Protein AF-E2BIT4-F1 (afdb_monomer_lite)

pLDDT: mean 83.38, std 7.82, range [58.53, 92.56]

InterPro domains:
  IPR052709 Transposase-Methyltransferase Hybrid [PTHR46060] (1-66)

Secondary structure (DSSP, 8-state):
-HHHHHHHHHHTT----PPPPP--S-HHHHHHHHHHHHHH-TT--HHHHHHHHT--HHHHHHHHHHH-

Structure (mmCIF, N/CA/C/O backbone):
data_AF-E2BIT4-F1
#
_entry.id   AF-E2BIT4-F1
#
loop_
_atom_site.group_PDB
_atom_site.id
_atom_site.type_symbol
_atom_site.label_atom_id
_atom_site.label_alt_id
_atom_site.label_comp_id
_atom_site.label_asym_id
_atom_site.label_entity_id
_atom_site.label_seq_id
_atom_site.pdbx_PDB_ins_code
_atom_site.Cartn_x
_atom_site.Cartn_y
_atom_site.Cartn_z
_atom_site.occupancy
_atom_site.B_iso_or_equiv
_atom_site.auth_seq_id
_atom_site.auth_comp_id
_atom_site.auth_asym_id
_atom_site.auth_atom_id
_atom_site.pdbx_PDB_model_num
ATOM 1 N N . ARG A 1 1 ? 30.343 -9.028 -8.326 1.00 72.62 1 ARG A N 1
ATOM 2 C CA . ARG A 1 1 ? 28.906 -9.387 -8.452 1.00 72.62 1 ARG A CA 1
ATOM 3 C C . ARG A 1 1 ? 28.099 -8.409 -9.314 1.00 72.62 1 ARG A C 1
ATOM 5 O O . ARG A 1 1 ? 27.505 -8.871 -10.272 1.00 72.62 1 ARG A O 1
ATOM 12 N N . GLN A 1 2 ? 28.089 -7.090 -9.064 1.00 81.00 2 GLN A N 1
ATOM 13 C CA . GLN A 1 2 ? 27.292 -6.153 -9.889 1.00 81.00 2 GLN A CA 1
ATOM 14 C C . GLN A 1 2 ? 27.681 -6.145 -11.379 1.00 81.00 2 GLN A C 1
ATOM 16 O O . GLN A 1 2 ? 26.800 -6.282 -12.219 1.00 81.00 2 GLN A O 1
ATOM 21 N N . CYS A 1 3 ? 28.978 -6.081 -11.714 1.00 84.06 3 CYS A N 1
ATOM 22 C CA . CYS A 1 3 ? 29.421 -6.118 -13.116 1.00 84.06 3 CYS A CA 1
ATOM 23 C C . CYS A 1 3 ? 29.011 -7.419 -13.824 1.00 84.06 3 CYS A C 1
ATOM 25 O O . CYS A 1 3 ? 28.558 -7.378 -14.957 1.00 84.06 3 CYS A O 1
ATOM 27 N N . GLN A 1 4 ? 29.097 -8.565 -13.139 1.00 89.88 4 GLN A N 1
ATOM 28 C CA . GLN A 1 4 ? 28.678 -9.864 -13.683 1.00 89.88 4 GLN A CA 1
ATOM 29 C C . GLN A 1 4 ? 27.170 -9.899 -13.977 1.00 89.88 4 GLN A C 1
ATOM 31 O O . GLN A 1 4 ? 26.771 -10.377 -15.033 1.00 89.88 4 GLN A O 1
ATOM 36 N N . ASN A 1 5 ? 26.341 -9.338 -13.089 1.00 86.00 5 ASN A N 1
ATOM 37 C CA . ASN A 1 5 ? 24.894 -9.251 -13.299 1.00 86.00 5 ASN A CA 1
ATOM 38 C C . ASN A 1 5 ? 24.543 -8.350 -14.494 1.00 86.00 5 ASN A C 1
ATOM 40 O O . ASN A 1 5 ? 23.667 -8.693 -15.282 1.00 86.00 5 ASN A O 1
ATOM 44 N N . TRP A 1 6 ? 25.242 -7.221 -14.655 1.00 90.12 6 TRP A N 1
ATOM 45 C CA . TRP A 1 6 ? 25.062 -6.338 -15.811 1.00 90.12 6 TRP A CA 1
ATOM 46 C C . TRP A 1 6 ? 25.506 -6.998 -17.117 1.00 90.12 6 TRP A C 1
ATOM 48 O O . TRP A 1 6 ? 24.761 -6.966 -18.093 1.00 90.12 6 TRP A O 1
ATOM 58 N N . PHE A 1 7 ? 26.659 -7.673 -17.122 1.00 89.81 7 PHE A N 1
ATOM 59 C CA . PHE A 1 7 ? 27.110 -8.446 -18.280 1.00 89.81 7 PHE A CA 1
ATOM 60 C C . PHE A 1 7 ? 26.108 -9.542 -18.662 1.00 89.81 7 PHE A C 1
ATOM 62 O O . PHE A 1 7 ? 25.820 -9.707 -19.844 1.00 89.81 7 PHE A O 1
ATOM 69 N N . ALA A 1 8 ? 25.529 -10.253 -17.690 1.00 90.88 8 ALA A N 1
ATOM 70 C CA . ALA A 1 8 ? 24.504 -11.261 -17.954 1.00 90.88 8 ALA A CA 1
ATOM 71 C C . ALA A 1 8 ? 23.231 -10.659 -18.582 1.00 90.88 8 ALA A C 1
ATOM 73 O O . ALA A 1 8 ? 22.742 -11.201 -19.571 1.00 90.88 8 ALA A O 1
ATOM 74 N N . ARG A 1 9 ? 22.740 -9.516 -18.073 1.00 88.25 9 ARG A N 1
ATOM 75 C CA . ARG A 1 9 ? 21.564 -8.815 -18.637 1.00 88.25 9 ARG A CA 1
ATOM 76 C C . ARG A 1 9 ? 21.802 -8.335 -20.067 1.00 88.25 9 ARG A C 1
ATOM 78 O O . ARG A 1 9 ? 20.968 -8.554 -20.941 1.00 88.25 9 ARG A O 1
ATOM 85 N N . PHE A 1 10 ? 22.972 -7.760 -20.342 1.00 89.69 10 PHE A N 1
ATOM 86 C CA . PHE A 1 10 ? 23.308 -7.344 -21.705 1.00 89.69 10 PHE A CA 1
ATOM 87 C C . PHE A 1 10 ? 23.450 -8.533 -22.657 1.00 89.69 10 PHE A C 1
ATOM 89 O O . PHE A 1 10 ? 23.015 -8.457 -23.803 1.00 89.69 10 PHE A O 1
ATOM 96 N N . ARG A 1 11 ? 23.989 -9.666 -22.186 1.00 92.56 11 ARG A N 1
ATOM 97 C CA . ARG A 1 11 ? 24.061 -10.901 -22.984 1.00 92.56 11 ARG A CA 1
ATOM 98 C C . ARG A 1 11 ? 22.686 -11.504 -23.276 1.00 92.56 11 ARG A C 1
ATOM 100 O O . ARG A 1 11 ? 22.547 -12.141 -24.313 1.00 92.56 11 ARG A O 1
ATOM 107 N N . SER A 1 12 ? 21.687 -11.288 -22.419 1.00 92.06 12 SER A N 1
ATOM 108 C CA . SER A 1 12 ? 20.298 -11.695 -22.673 1.00 92.06 12 SER A CA 1
ATOM 109 C C . SER A 1 12 ? 19.503 -10.691 -23.519 1.00 92.06 12 SER A C 1
ATOM 111 O O . SER A 1 12 ? 18.306 -10.886 -23.705 1.00 92.06 12 SER A O 1
ATOM 113 N N . GLY A 1 13 ? 20.131 -9.611 -24.007 1.00 90.44 13 GLY A N 1
ATOM 114 C CA . GLY A 1 13 ? 19.469 -8.564 -24.794 1.00 90.44 13 GLY A CA 1
ATOM 115 C C . GLY A 1 13 ? 18.615 -7.586 -23.976 1.00 90.44 13 GLY A C 1
ATOM 116 O O . GLY A 1 13 ? 17.902 -6.772 -24.559 1.00 90.44 13 GLY A O 1
ATOM 117 N N . ASP A 1 14 ? 18.684 -7.632 -22.639 1.00 87.56 14 ASP A N 1
ATOM 118 C CA . ASP A 1 14 ? 18.025 -6.654 -21.767 1.00 87.56 14 ASP A CA 1
ATOM 119 C C . ASP A 1 14 ? 18.944 -5.441 -21.572 1.00 87.56 14 ASP A C 1
ATOM 121 O O . ASP A 1 14 ? 19.830 -5.427 -20.716 1.00 87.56 14 ASP A O 1
ATOM 125 N N . PHE A 1 15 ? 18.715 -4.409 -22.384 1.00 87.56 15 PHE A N 1
ATOM 126 C CA . PHE A 1 15 ? 19.386 -3.110 -22.273 1.00 87.56 15 PHE A CA 1
ATOM 127 C C . PHE A 1 15 ? 18.617 -2.117 -21.394 1.00 87.56 15 PHE A C 1
ATOM 129 O O . PHE A 1 15 ? 18.956 -0.931 -21.350 1.00 87.56 15 PHE A O 1
ATOM 136 N N . SER A 1 16 ? 17.559 -2.557 -20.704 1.00 85.69 16 SER A N 1
ATOM 137 C CA . SER A 1 16 ? 16.774 -1.656 -19.875 1.00 85.69 16 SER A CA 1
ATOM 138 C C . SER A 1 16 ? 17.579 -1.203 -18.654 1.00 85.69 16 SER A C 1
ATOM 140 O O . SER A 1 16 ? 18.069 -1.988 -17.843 1.00 85.69 16 SER A O 1
ATOM 142 N N . LEU A 1 17 ? 17.666 0.116 -18.483 1.00 82.94 17 LEU A N 1
ATOM 143 C CA . LEU A 1 17 ? 18.220 0.735 -17.274 1.00 82.94 17 LEU A CA 1
ATOM 144 C C . LEU A 1 17 ? 17.231 0.694 -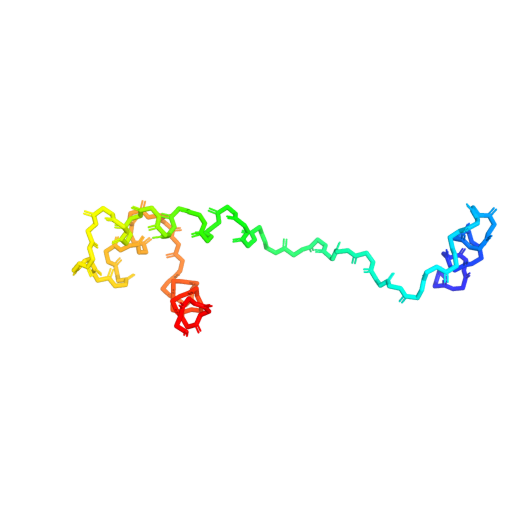1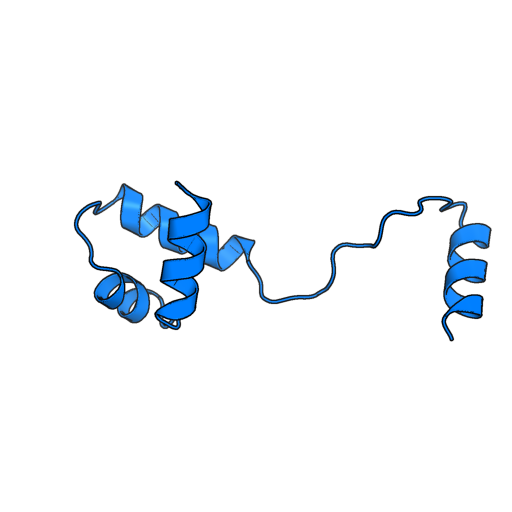6.099 1.00 82.94 17 LEU A C 1
ATOM 146 O O . LEU A 1 17 ? 17.542 1.149 -14.998 1.00 82.94 17 LEU A O 1
ATOM 150 N N . LYS A 1 18 ? 16.022 0.160 -16.322 1.00 81.94 18 LYS A N 1
ATOM 151 C CA . LYS A 1 18 ? 15.006 0.032 -15.283 1.00 81.94 18 LYS A CA 1
ATOM 152 C C . LYS A 1 18 ? 15.437 -1.048 -14.294 1.00 81.94 18 LYS A C 1
ATOM 154 O O . LYS A 1 18 ? 15.776 -2.179 -14.656 1.00 81.94 18 LYS A O 1
ATOM 159 N N . ASN A 1 19 ? 15.406 -0.685 -13.016 1.00 77.56 19 ASN A N 1
ATOM 160 C CA . ASN A 1 19 ? 15.515 -1.666 -11.953 1.00 77.56 19 ASN A CA 1
ATOM 161 C C . ASN A 1 19 ? 14.263 -2.538 -11.969 1.00 77.56 19 ASN A C 1
ATOM 163 O O . ASN A 1 19 ? 13.148 -2.021 -12.053 1.00 77.56 19 ASN A O 1
ATOM 167 N N . ALA A 1 20 ? 14.459 -3.851 -11.857 1.00 75.69 20 ALA A N 1
ATOM 168 C CA . ALA A 1 20 ? 13.358 -4.753 -11.568 1.00 75.69 20 ALA A CA 1
ATOM 169 C C . ALA A 1 20 ? 12.666 -4.308 -10.274 1.00 75.69 20 ALA A C 1
ATOM 171 O O . ALA A 1 20 ? 13.311 -3.759 -9.368 1.00 75.69 20 ALA A O 1
ATOM 172 N N . GLN A 1 21 ? 11.357 -4.549 -10.198 1.00 76.00 21 GLN A N 1
ATOM 173 C CA . GLN A 1 21 ? 10.605 -4.306 -8.978 1.00 76.00 21 GLN A CA 1
ATOM 174 C C . GLN A 1 21 ? 11.306 -5.035 -7.832 1.00 76.00 21 GLN A C 1
ATOM 176 O O . GLN A 1 21 ? 11.529 -6.2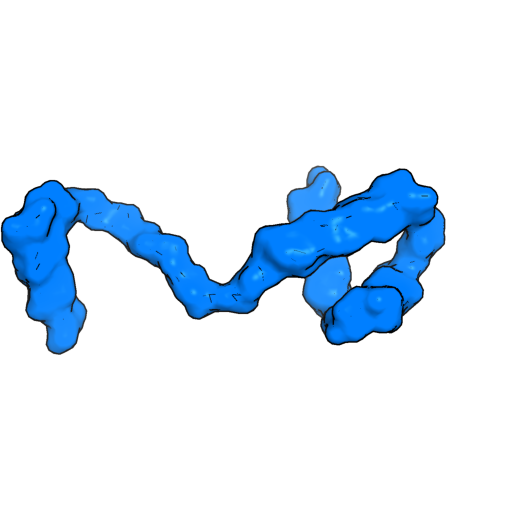44 -7.880 1.00 76.00 21 GLN A O 1
ATOM 181 N N . ARG A 1 22 ? 11.739 -4.273 -6.828 1.00 76.94 22 ARG A N 1
ATOM 182 C CA . ARG A 1 22 ? 12.450 -4.845 -5.689 1.00 76.94 22 ARG A CA 1
ATOM 183 C C . ARG A 1 22 ? 11.476 -5.709 -4.899 1.00 76.94 22 ARG A C 1
ATOM 185 O O . ARG A 1 22 ? 10.337 -5.303 -4.676 1.00 76.94 22 ARG A O 1
ATOM 192 N N . SER A 1 23 ? 11.941 -6.862 -4.431 1.00 67.06 23 SER A N 1
ATOM 193 C CA . SER A 1 23 ? 11.239 -7.650 -3.421 1.00 67.06 23 SER A CA 1
ATOM 194 C C . SER A 1 23 ? 11.223 -6.854 -2.110 1.00 67.06 23 SER A C 1
ATOM 196 O O . SER A 1 23 ? 12.184 -6.876 -1.342 1.00 67.06 23 SER A O 1
ATOM 198 N N . GLY A 1 24 ? 10.170 -6.064 -1.918 1.00 70.69 24 GLY A N 1
ATOM 199 C CA . GLY A 1 24 ? 9.845 -5.367 -0.677 1.00 70.69 24 GLY A CA 1
ATOM 200 C C . GLY A 1 24 ? 8.594 -5.966 -0.036 1.00 70.69 24 GLY A C 1
ATOM 201 O O . GLY A 1 24 ? 8.088 -6.991 -0.490 1.00 70.69 24 GLY A O 1
ATOM 202 N N . ARG A 1 25 ? 8.080 -5.318 1.015 1.00 66.94 25 ARG A N 1
ATOM 203 C CA . ARG A 1 25 ? 6.792 -5.685 1.624 1.00 66.94 25 ARG A CA 1
ATOM 204 C C . ARG A 1 25 ? 5.705 -5.789 0.533 1.00 66.94 25 ARG A C 1
ATOM 206 O O . ARG A 1 25 ? 5.700 -4.916 -0.334 1.00 66.94 25 ARG A O 1
ATOM 213 N N . PRO A 1 26 ? 4.798 -6.786 0.558 1.00 63.72 26 PRO A N 1
ATOM 214 C CA . PRO A 1 26 ? 3.692 -6.875 -0.394 1.00 63.72 26 PRO A CA 1
ATOM 215 C C . PRO A 1 26 ? 2.748 -5.680 -0.213 1.00 63.72 26 PRO A C 1
ATOM 217 O O . PRO A 1 26 ? 1.847 -5.692 0.617 1.00 63.72 26 PRO A O 1
ATOM 220 N N . VAL A 1 27 ? 3.001 -4.608 -0.958 1.00 65.88 27 VAL A N 1
ATOM 221 C CA . VAL A 1 27 ? 2.224 -3.368 -0.875 1.00 65.88 27 VAL A CA 1
ATOM 222 C C . VAL A 1 27 ? 0.817 -3.580 -1.440 1.00 65.88 27 VAL A C 1
ATOM 224 O O . VAL A 1 27 ? -0.154 -3.091 -0.881 1.00 65.88 27 VAL A O 1
ATOM 227 N N . GLU A 1 28 ? 0.699 -4.377 -2.499 1.00 68.69 28 GLU A N 1
ATOM 228 C CA . GLU A 1 28 ? -0.545 -4.556 -3.254 1.00 68.69 28 GLU A CA 1
ATOM 229 C C . GLU A 1 28 ? -1.639 -5.290 -2.453 1.00 68.69 28 GLU A C 1
ATOM 231 O O . GLU A 1 28 ? -2.811 -4.912 -2.474 1.00 68.69 28 GLU A O 1
ATOM 236 N N . VAL A 1 29 ? -1.252 -6.310 -1.680 1.00 66.88 29 VAL A N 1
ATOM 237 C CA . VAL A 1 29 ? -2.188 -7.097 -0.858 1.00 66.88 29 VAL A CA 1
ATOM 238 C C . VAL A 1 29 ? -2.654 -6.303 0.367 1.00 66.88 29 VAL A C 1
ATOM 240 O O . VAL A 1 29 ? -3.822 -6.382 0.743 1.00 66.88 29 VAL A O 1
ATOM 243 N N . ASP A 1 30 ? -1.772 -5.500 0.968 1.00 81.12 30 ASP A N 1
ATOM 244 C CA . ASP A 1 30 ? -2.136 -4.632 2.093 1.00 81.12 30 ASP A CA 1
ATOM 245 C C . ASP A 1 30 ? -3.051 -3.479 1.616 1.00 81.12 30 ASP A C 1
ATOM 247 O O . ASP A 1 30 ? -4.075 -3.209 2.242 1.00 81.12 30 ASP A O 1
ATOM 251 N N . GLU A 1 31 ? -2.743 -2.843 0.475 1.00 83.19 31 GLU A N 1
ATOM 252 C CA . GLU A 1 31 ? -3.536 -1.748 -0.121 1.00 83.19 31 GLU A CA 1
ATOM 253 C C . GLU A 1 31 ? -4.969 -2.171 -0.469 1.00 83.19 31 GLU A C 1
ATOM 255 O O . GLU A 1 31 ? -5.928 -1.486 -0.106 1.00 83.19 31 GLU A O 1
ATOM 260 N N . THR A 1 32 ? -5.130 -3.317 -1.129 1.00 86.56 32 THR A N 1
ATOM 261 C CA . THR A 1 32 ? -6.449 -3.824 -1.546 1.00 86.56 32 THR A CA 1
ATOM 262 C C . THR A 1 32 ? -7.356 -4.144 -0.359 1.00 86.56 32 THR A C 1
ATOM 264 O O . THR A 1 32 ? -8.534 -3.783 -0.370 1.00 86.56 32 THR A O 1
ATOM 267 N N . ARG A 1 33 ? -6.816 -4.761 0.699 1.00 87.44 33 ARG A N 1
ATOM 268 C CA . ARG A 1 33 ? -7.581 -5.106 1.910 1.00 87.44 33 ARG A CA 1
ATOM 269 C C . ARG A 1 33 ? -7.973 -3.872 2.718 1.00 87.44 33 ARG A C 1
ATOM 271 O O . ARG A 1 33 ? -9.105 -3.796 3.189 1.00 87.44 33 ARG A O 1
ATOM 278 N N . ILE A 1 34 ? -7.069 -2.898 2.847 1.00 87.81 34 ILE A N 1
ATOM 279 C CA . ILE A 1 34 ? -7.360 -1.620 3.516 1.00 87.81 34 ILE A CA 1
ATOM 280 C C . ILE A 1 34 ? -8.469 -0.880 2.765 1.00 87.81 34 ILE A C 1
ATOM 282 O O . ILE A 1 34 ? -9.430 -0.427 3.383 1.00 87.81 34 ILE A O 1
ATOM 286 N N . LYS A 1 35 ? -8.375 -0.815 1.432 1.00 87.38 35 LYS A N 1
ATOM 287 C CA . LYS A 1 35 ? -9.376 -0.156 0.590 1.00 87.38 35 LYS A CA 1
ATOM 288 C C . LYS A 1 35 ? -10.754 -0.815 0.694 1.00 87.38 35 LYS A C 1
ATOM 290 O O . LYS A 1 35 ? -11.738 -0.109 0.858 1.00 87.38 35 LYS A O 1
ATOM 295 N N . ALA A 1 36 ? -10.823 -2.147 0.698 1.00 90.62 36 ALA A N 1
ATOM 296 C CA . ALA A 1 36 ? -12.087 -2.868 0.855 1.00 90.62 36 ALA A CA 1
ATOM 297 C C . ALA A 1 36 ? -12.799 -2.552 2.185 1.00 90.62 36 ALA A C 1
ATOM 299 O O . ALA A 1 36 ? -14.022 -2.430 2.215 1.00 90.62 36 ALA A O 1
ATOM 300 N N . ILE A 1 37 ? -12.046 -2.390 3.283 1.00 89.25 37 ILE A N 1
ATOM 301 C CA . ILE A 1 37 ? -12.631 -2.016 4.579 1.00 89.25 37 ILE A CA 1
ATOM 302 C C . ILE A 1 37 ? -13.146 -0.574 4.547 1.00 89.25 37 ILE A C 1
ATOM 304 O O . ILE A 1 37 ? -14.245 -0.330 5.030 1.00 89.25 37 ILE A O 1
ATOM 308 N N . ILE A 1 38 ? -12.394 0.358 3.954 1.00 86.81 38 ILE A N 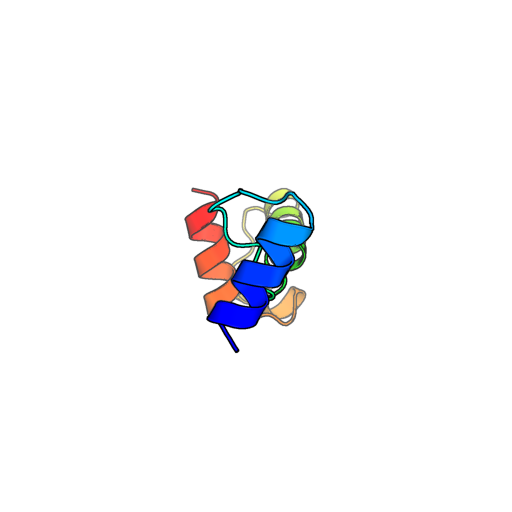1
ATOM 309 C CA . ILE A 1 38 ? -12.802 1.769 3.835 1.00 86.81 38 ILE A CA 1
ATOM 310 C C . ILE A 1 38 ? -14.041 1.920 2.939 1.00 86.81 38 ILE A C 1
ATOM 312 O O . ILE A 1 38 ? -14.931 2.703 3.264 1.00 86.81 38 ILE A O 1
ATOM 316 N N . ASP A 1 39 ? -14.114 1.170 1.837 1.00 88.94 39 ASP A N 1
ATOM 317 C CA . ASP A 1 39 ? -15.266 1.189 0.927 1.00 88.94 39 ASP A CA 1
ATOM 318 C C . ASP A 1 39 ? -16.525 0.614 1.598 1.00 88.94 39 ASP A C 1
ATOM 320 O O . ASP A 1 39 ? -17.630 1.095 1.350 1.00 88.94 39 ASP A O 1
ATOM 324 N N . SER A 1 40 ? -16.370 -0.388 2.471 1.00 90.31 40 SER A N 1
ATOM 325 C CA . SER A 1 40 ? -17.482 -0.960 3.240 1.00 90.31 40 SER A CA 1
ATOM 326 C C . SER A 1 40 ? -17.903 -0.091 4.425 1.00 90.31 40 SER A C 1
ATOM 328 O O . SER A 1 40 ? -19.087 -0.046 4.754 1.00 90.31 40 SER A O 1
ATOM 330 N N . ASP A 1 41 ? -16.949 0.534 5.110 1.00 87.31 41 ASP A N 1
ATOM 331 C CA . ASP A 1 41 ? -17.180 1.376 6.278 1.00 87.31 41 ASP A CA 1
ATOM 332 C C . ASP A 1 41 ? -16.188 2.541 6.289 1.00 87.31 41 ASP A C 1
ATOM 334 O O . ASP A 1 41 ? -15.077 2.473 6.823 1.00 87.31 41 ASP A O 1
ATOM 338 N N . ARG A 1 42 ? -16.640 3.657 5.719 1.00 83.88 42 ARG A N 1
ATOM 339 C CA . ARG A 1 42 ? -15.851 4.883 5.599 1.00 83.88 42 ARG A CA 1
ATOM 340 C C . ARG A 1 42 ? -15.565 5.555 6.946 1.00 83.88 42 ARG A C 1
ATOM 342 O O . ARG A 1 42 ? -14.706 6.434 7.007 1.00 83.88 42 ARG A O 1
ATOM 349 N N . HIS A 1 43 ? -16.277 5.174 8.007 1.00 86.00 43 HIS A N 1
ATOM 350 C CA . HIS A 1 43 ? -16.125 5.747 9.344 1.00 86.00 43 HIS A CA 1
ATOM 351 C C . HIS A 1 43 ? -15.226 4.907 10.263 1.00 86.00 43 HIS A C 1
ATOM 353 O O . HIS A 1 43 ? -14.929 5.350 11.374 1.00 86.00 43 HIS A O 1
ATOM 359 N N . SER A 1 44 ? -14.752 3.740 9.807 1.00 86.69 44 SER A N 1
ATOM 360 C CA . SER A 1 44 ? -13.790 2.913 10.545 1.00 86.69 44 SER A CA 1
ATOM 361 C C . SER A 1 44 ? -12.517 3.702 10.877 1.00 86.69 44 SER A C 1
ATOM 363 O O . SER A 1 44 ? -11.921 4.365 10.021 1.00 86.69 44 SER A O 1
ATOM 365 N N . THR A 1 45 ? -12.055 3.603 12.126 1.00 88.06 45 THR A N 1
ATOM 366 C CA . THR A 1 45 ? -10.822 4.275 12.544 1.00 88.06 45 THR A CA 1
ATOM 367 C C . THR A 1 45 ? -9.585 3.528 12.043 1.00 88.06 45 THR A C 1
ATOM 369 O O . THR A 1 45 ? -9.605 2.321 11.799 1.00 88.06 45 THR A O 1
ATOM 372 N N . THR A 1 46 ? -8.448 4.221 11.943 1.00 87.56 46 THR A N 1
ATOM 373 C CA . THR A 1 46 ? -7.168 3.586 11.574 1.00 87.56 46 THR A CA 1
ATOM 374 C C . THR A 1 46 ? -6.759 2.467 12.527 1.00 87.56 46 THR A C 1
ATOM 376 O O . THR A 1 46 ? -6.076 1.531 12.111 1.00 87.56 46 THR A O 1
ATOM 379 N N . ARG A 1 47 ? -7.183 2.548 13.793 1.00 89.00 47 ARG A N 1
ATOM 380 C CA . ARG A 1 47 ? -6.922 1.531 14.810 1.00 89.00 47 ARG A CA 1
ATOM 381 C C . ARG A 1 47 ? -7.792 0.292 14.603 1.00 89.00 47 ARG A C 1
ATOM 383 O O . ARG A 1 47 ? -7.249 -0.807 14.617 1.00 89.00 47 ARG A O 1
ATOM 390 N N . ASP A 1 48 ? -9.077 0.472 14.296 1.00 89.31 48 ASP A N 1
ATOM 391 C CA . ASP A 1 48 ? -9.990 -0.642 13.997 1.00 89.31 48 ASP A CA 1
ATOM 392 C C . ASP A 1 48 ? -9.551 -1.406 12.745 1.00 89.31 48 ASP A C 1
ATOM 394 O O . ASP A 1 48 ? -9.575 -2.634 12.707 1.00 89.31 48 ASP A O 1
ATOM 398 N N . ILE A 1 49 ? -9.111 -0.690 11.706 1.00 89.12 49 ILE A N 1
ATOM 399 C CA . ILE A 1 49 ? -8.611 -1.306 10.469 1.00 89.12 49 ILE A CA 1
ATOM 400 C C . ILE A 1 49 ? -7.309 -2.074 10.742 1.00 89.12 49 ILE A C 1
ATOM 402 O O . ILE A 1 49 ? -7.127 -3.182 10.235 1.00 89.12 49 ILE A O 1
ATOM 406 N N . ALA A 1 50 ? -6.410 -1.504 11.551 1.00 89.56 50 ALA A N 1
ATOM 407 C CA . ALA A 1 50 ? -5.166 -2.156 11.953 1.00 89.56 50 ALA A CA 1
ATOM 408 C C . ALA A 1 50 ? -5.431 -3.465 12.711 1.00 89.56 50 ALA A C 1
ATOM 410 O O . ALA A 1 50 ? -4.793 -4.474 12.416 1.00 89.56 50 ALA A O 1
ATOM 411 N N . GLU A 1 51 ? -6.403 -3.465 13.624 1.00 89.94 51 GLU A N 1
ATOM 412 C CA . GLU A 1 51 ? -6.811 -4.651 14.378 1.00 89.94 51 GLU A CA 1
ATOM 413 C C . GLU A 1 51 ? -7.462 -5.706 13.471 1.00 89.94 51 GLU A C 1
ATOM 415 O O . GLU A 1 51 ? -7.023 -6.855 13.451 1.00 89.94 51 GLU A O 1
ATOM 420 N N . LYS A 1 52 ? -8.416 -5.306 12.616 1.00 88.81 52 LYS A N 1
ATOM 421 C CA . LYS A 1 52 ? -9.074 -6.201 11.641 1.00 88.81 52 LYS A CA 1
ATOM 422 C C . LYS A 1 52 ? -8.082 -6.884 10.695 1.00 88.81 52 LYS A C 1
A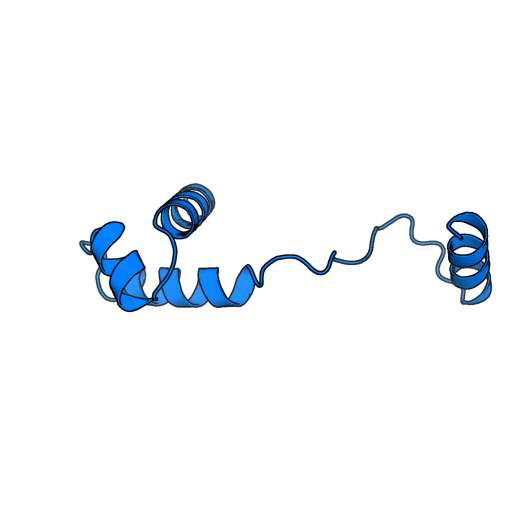TOM 424 O O . LYS A 1 52 ? -8.285 -8.035 10.312 1.00 88.81 52 LYS A O 1
ATOM 429 N N . LEU A 1 53 ? -7.025 -6.179 10.291 1.00 86.88 53 LEU A N 1
ATOM 430 C CA . LEU A 1 53 ? -6.031 -6.688 9.343 1.00 86.88 53 LEU A CA 1
ATOM 431 C C . LEU A 1 53 ? -4.775 -7.265 10.011 1.00 86.88 53 LEU A C 1
ATOM 433 O O . LEU A 1 53 ? -3.914 -7.784 9.300 1.00 86.88 53 LEU A O 1
ATOM 437 N N . ASN A 1 54 ? -4.661 -7.198 11.343 1.00 86.69 54 ASN A N 1
ATOM 438 C CA . ASN A 1 54 ? -3.429 -7.494 12.086 1.00 86.69 54 ASN A CA 1
ATOM 439 C C . ASN A 1 54 ? -2.199 -6.766 11.507 1.00 86.69 54 ASN A C 1
ATOM 441 O O . ASN A 1 54 ? -1.106 -7.325 11.395 1.00 86.69 54 ASN A O 1
ATOM 445 N N . LEU A 1 55 ? -2.384 -5.508 11.099 1.00 85.50 55 LEU A N 1
ATOM 446 C CA . LEU A 1 55 ? -1.331 -4.669 10.531 1.00 85.50 55 LEU A CA 1
ATOM 447 C C . LEU A 1 55 ? -0.885 -3.605 11.528 1.00 85.50 55 LEU A C 1
ATOM 449 O O . LEU A 1 55 ? -1.622 -3.191 12.416 1.00 85.50 55 LEU A O 1
ATOM 453 N N . SER A 1 56 ? 0.335 -3.099 11.344 1.00 86.31 56 SER A N 1
ATOM 454 C CA . SER A 1 56 ? 0.785 -1.942 12.109 1.00 86.31 56 SER A CA 1
ATOM 455 C C . SER A 1 56 ? -0.013 -0.695 11.724 1.00 86.31 56 SER A C 1
ATOM 457 O O . SER A 1 56 ? -0.263 -0.439 10.543 1.00 86.31 56 SER A O 1
ATOM 459 N N . HIS A 1 57 ? -0.327 0.138 12.716 1.00 85.62 57 HIS A N 1
ATOM 460 C CA . HIS A 1 57 ? -0.990 1.433 12.518 1.00 85.62 57 HIS A CA 1
ATOM 461 C C . HIS A 1 57 ? -0.258 2.316 11.490 1.00 85.62 57 HIS A C 1
ATOM 463 O O . HIS A 1 57 ? -0.872 2.852 10.570 1.00 85.62 57 HIS A O 1
ATOM 469 N N . THR A 1 58 ? 1.077 2.324 11.531 1.00 85.94 58 THR A N 1
ATOM 470 C CA . THR A 1 58 ? 1.937 3.019 10.555 1.00 85.94 58 THR A CA 1
ATOM 471 C C . THR A 1 58 ? 1.761 2.544 9.109 1.00 85.94 58 THR A C 1
ATOM 473 O O . THR A 1 58 ? 2.010 3.308 8.175 1.00 85.94 58 THR A O 1
ATOM 476 N N . CYS A 1 59 ? 1.360 1.287 8.894 1.00 84.06 59 CYS A N 1
ATOM 477 C CA . CYS A 1 59 ? 1.079 0.763 7.561 1.00 84.06 59 CYS A CA 1
ATOM 478 C C . CYS A 1 59 ? -0.235 1.328 7.024 1.00 84.06 59 CYS A C 1
ATOM 480 O O . CYS A 1 59 ? -0.276 1.755 5.872 1.00 84.06 59 CYS A O 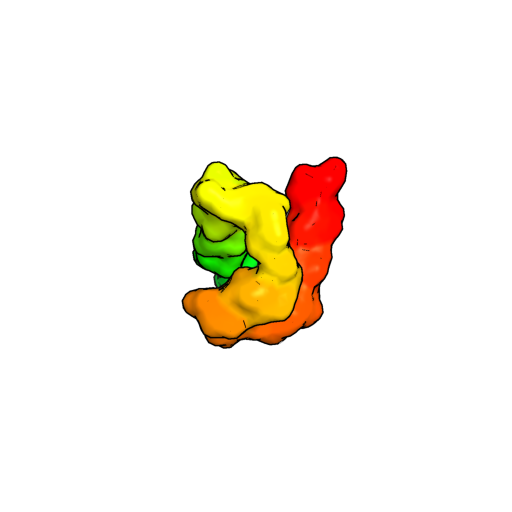1
ATOM 482 N N . ILE A 1 60 ? -1.269 1.387 7.870 1.00 87.31 60 ILE A N 1
ATOM 483 C CA . ILE A 1 60 ? -2.574 1.967 7.531 1.00 87.31 60 ILE A CA 1
ATOM 484 C C . ILE A 1 60 ? -2.425 3.456 7.193 1.00 87.31 60 ILE A C 1
ATOM 486 O O . ILE A 1 60 ? -2.899 3.897 6.149 1.00 87.31 60 ILE A O 1
ATOM 490 N N . GLU A 1 61 ? -1.699 4.221 8.014 1.00 86.69 61 GLU A N 1
ATOM 491 C CA . GLU A 1 61 ? -1.482 5.657 7.780 1.00 86.69 61 GLU A CA 1
ATOM 492 C C . GLU A 1 61 ? -0.758 5.950 6.464 1.00 86.69 61 GLU A C 1
ATOM 494 O O . GLU A 1 61 ? -1.146 6.856 5.725 1.00 86.69 61 GLU A O 1
ATOM 499 N N . LYS A 1 62 ? 0.296 5.185 6.149 1.00 85.06 62 LYS A N 1
ATOM 500 C CA . LYS A 1 62 ? 1.009 5.315 4.868 1.00 85.06 62 LYS A CA 1
ATOM 501 C C . LYS A 1 62 ? 0.093 5.030 3.685 1.00 85.06 62 LYS A C 1
ATOM 503 O O . LYS A 1 62 ? 0.203 5.702 2.666 1.00 85.06 62 LYS A O 1
ATOM 508 N N . ASN A 1 63 ? -0.787 4.044 3.832 1.00 84.25 63 ASN A N 1
ATOM 509 C CA . ASN A 1 63 ? -1.739 3.657 2.804 1.00 84.25 63 ASN A CA 1
ATOM 510 C C . ASN A 1 63 ? -2.784 4.752 2.560 1.00 84.25 63 ASN A C 1
ATOM 512 O O . ASN A 1 63 ? -2.985 5.173 1.427 1.00 84.25 63 ASN A O 1
ATOM 516 N N . LEU A 1 64 ? -3.375 5.284 3.634 1.00 83.75 64 LEU A N 1
ATOM 517 C CA . LEU A 1 64 ? -4.350 6.375 3.569 1.00 83.75 64 LEU A CA 1
ATOM 518 C C . LEU A 1 64 ? -3.767 7.637 2.928 1.00 83.75 64 LEU A C 1
ATOM 520 O O . LEU A 1 64 ? -4.396 8.224 2.056 1.00 83.75 64 LEU A O 1
ATOM 524 N N . LYS A 1 65 ? -2.532 8.009 3.288 1.00 82.69 65 LYS A N 1
ATOM 525 C CA . LYS A 1 65 ? -1.818 9.139 2.666 1.00 82.69 65 LYS A CA 1
ATOM 526 C C . LYS A 1 65 ? -1.544 8.957 1.175 1.00 82.69 65 LYS A C 1
ATOM 528 O O . LYS A 1 65 ? -1.247 9.935 0.509 1.00 82.69 65 LYS A O 1
ATOM 533 N N . LYS A 1 66 ? -1.564 7.722 0.675 1.00 78.12 66 LYS A N 1
ATOM 534 C CA . LYS A 1 66 ? -1.337 7.403 -0.737 1.00 78.12 66 LYS A CA 1
ATOM 535 C C . LYS A 1 66 ? -2.637 7.422 -1.552 1.00 78.12 66 LYS A C 1
ATOM 537 O O . LYS A 1 66 ? -2.570 7.467 -2.775 1.00 78.12 66 LYS A O 1
ATOM 542 N N . GLN A 1 67 ? -3.792 7.325 -0.886 1.00 69.00 67 GLN A N 1
ATOM 543 C CA . GLN A 1 67 ? -5.118 7.330 -1.514 1.00 69.00 67 GLN A CA 1
ATOM 544 C C . GLN A 1 67 ? -5.760 8.726 -1.588 1.00 69.00 67 GLN A C 1
ATOM 546 O O . GLN A 1 67 ? -6.693 8.902 -2.368 1.00 69.00 67 GLN A O 1
ATOM 551 N N . ILE A 1 68 ? -5.281 9.682 -0.781 1.00 58.53 68 ILE A N 1
ATOM 552 C CA . ILE A 1 68 ? -5.592 11.120 -0.889 1.00 58.53 68 ILE A CA 1
ATOM 553 C C . ILE A 1 68 ? -4.640 11.747 -1.906 1.00 58.53 68 ILE A C 1
ATOM 555 O O . ILE A 1 68 ? -5.124 12.541 -2.739 1.00 58.53 68 ILE A O 1
#

Foldseek 3Di:
DVVVVVVVCVVVVNPDPDDDDDPDDPLPVLLVLLVVVCVVPVPDDLVNSCVVVVHDSVSSVVSVVVVD

Organism: Harpegnathos saltator (NCBI:txid610380)

Radius of gyration: 18.67 Å; chains: 1; bounding box: 47×23×40 Å

Sequence (68 aa):
RQCQNWFARFRSGDFSLKNAQRSGRPVEVDETRIKAIIDSDRHSTTRDIAEKLNLSHTCIEKNLKKQI